Protein AF-0000000084367281 (afdb_homodimer)

Nearest PDB structures (foldseek):
  6wc2-assembly2_C  TM=9.049E-01  e=9.766E-08  Homo sapiens
  8c84-assembly1_B  TM=8.870E-01  e=9.101E-08  Homo sapiens
  1n6j-assembly1_A  TM=8.799E-01  e=2.620E-07  Homo sapiens
  3mu6-assembly1_B  TM=9.199E-01  e=6.551E-07  Homo sapiens
  8k4l-assembly1_B  TM=7.920E-01  e=1.719E-01  Homo sapiens

Sequence (170 aa):
MGRRKISIQPITDERNRKVTFVKRKAGLFKKAHELAVLCQVDLAVIILGNNNSKFYEYSSVNVQDLLGDFKDSKFLHDSKTPADYMGRRKISIQPITDERNRKVTFVKRKAGLFKKAHELAVLCQVDLAVIILGNNNSKFYEYSSVNVQDLLGDFKDSKFLHDSKTPADY

Foldseek 3Di:
DPDPDDDDDDDPDPVVNVVVCVVVVVVVLVVVVVCCVVVVDWDKDWDQDPVNPDIDMDTPDPPVVVVVVVPDPVDDDDDDDPVND/DPDPDDDDDDDPDPVVNVVVCVVVVVVVLVVVVVCCVVVVDWDKDWDQDPVNPDIDMDTPDPPVVVVVVVPDPVDDDDDDDPVND

InterPro domains:
  IPR002100 Transcription factor, MADS-box [PF00319] (10-58)
  IPR002100 Transcription factor, MADS-box [PR00404] (3-23)
  IPR002100 Transcription factor, MADS-box [PR00404] (23-38)
  IPR002100 Transcription factor, MADS-box [PR00404] (38-59)
  IPR002100 Transcription factor, MADS-box [PS50066] (1-62)
  IPR002100 Transcription factor, MADS-box [SM00432] (1-61)
  IPR036879 Transcription factor, MADS-box superfamily [G3DSA:3.40.1810.10] (13-85)
  IPR036879 Transcription factor, MADS-box superfamily [SSF55455] (2-78)

pLDDT: mean 90.02, std 11.65, range [37.03, 98.44]

Solvent-accessible surface area (backbone atoms only — not comparable to full-atom values): 9558 Å² total; per-residue (Å²): 129,80,75,76,88,69,83,86,54,63,50,81,54,63,71,61,23,51,55,49,41,55,54,50,50,53,50,51,47,50,52,50,52,48,47,27,44,32,46,60,33,46,37,37,38,42,32,36,39,78,80,73,47,38,33,41,32,34,26,68,53,63,59,70,59,55,53,52,54,65,69,37,80,87,45,46,76,47,80,44,46,61,86,79,104,129,78,76,77,88,67,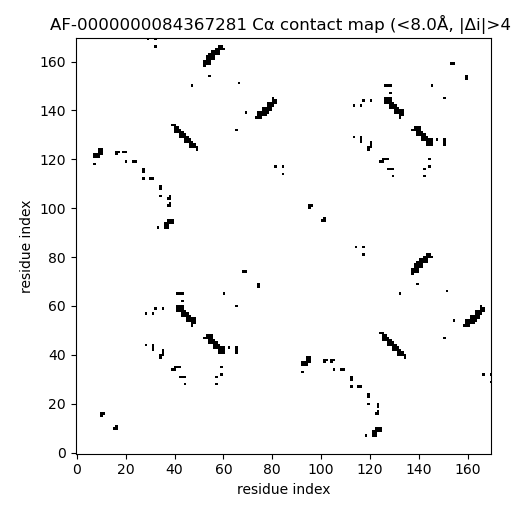84,87,53,64,50,81,52,64,70,60,23,53,54,49,41,55,54,49,51,53,51,51,46,51,52,50,51,48,47,27,44,32,47,60,33,46,36,38,39,41,33,38,39,78,80,70,46,38,34,41,32,34,24,71,53,63,58,69,60,54,52,52,55,66,70,36,80,88,45,46,76,46,76,44,46,64,86,78,105

Structure (mmCIF, N/CA/C/O backbone):
data_AF-0000000084367281-model_v1
#
loop_
_entity.id
_entity.type
_entity.pdbx_description
1 polymer 'MADS-box domain-containing protein'
#
loop_
_atom_site.group_PDB
_atom_site.id
_atom_site.type_symbol
_atom_site.label_atom_id
_atom_site.label_alt_id
_atom_site.label_comp_id
_atom_site.label_asym_id
_atom_site.label_entity_id
_atom_site.label_seq_id
_atom_site.pdbx_PDB_ins_code
_atom_site.Cartn_x
_atom_site.Cartn_y
_atom_site.Cartn_z
_atom_site.occupancy
_atom_site.B_iso_or_equiv
_atom_site.auth_seq_id
_atom_site.auth_comp_id
_atom_site.auth_asym_id
_atom_site.auth_atom_id
_atom_site.pdbx_PDB_model_num
ATOM 1 N N . MET A 1 1 ? -15.164 14.023 -19.031 1 37.03 1 MET A N 1
ATOM 2 C CA . MET A 1 1 ? -14.039 14.945 -18.891 1 37.03 1 MET A CA 1
ATOM 3 C C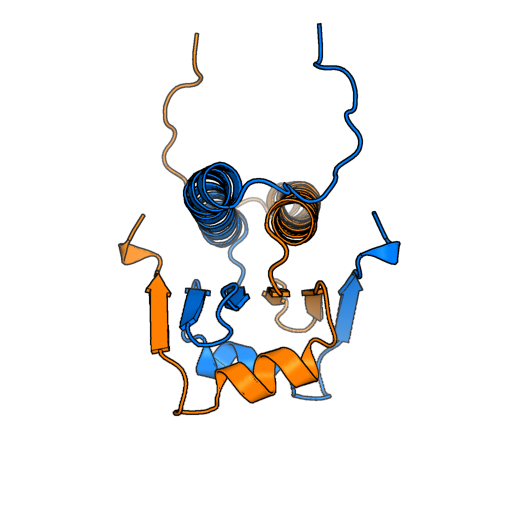 . MET A 1 1 ? -13.164 14.578 -17.703 1 37.03 1 MET A C 1
ATOM 5 O O . MET A 1 1 ? -13.672 14.227 -16.641 1 37.03 1 MET A O 1
ATOM 9 N N . GLY A 1 2 ? -12 14.023 -18.047 1 39.78 2 GLY A N 1
ATOM 10 C CA . GLY A 1 2 ? -11.195 13.547 -16.922 1 39.78 2 GLY A CA 1
ATOM 11 C C . GLY A 1 2 ? -10.766 14.656 -15.992 1 39.78 2 GLY A C 1
ATOM 12 O O . GLY A 1 2 ? -10.766 15.828 -16.375 1 39.78 2 GLY A O 1
ATOM 13 N N . ARG A 1 3 ? -10.93 14.602 -14.828 1 55.53 3 ARG A N 1
ATOM 14 C CA . ARG A 1 3 ? -10.594 15.648 -13.867 1 55.53 3 ARG A CA 1
ATOM 15 C C . ARG A 1 3 ? -9.188 16.188 -14.102 1 55.53 3 ARG A C 1
ATOM 17 O O . ARG A 1 3 ? -8.32 15.477 -14.617 1 55.53 3 ARG A O 1
ATOM 24 N N . ARG A 1 4 ? -9 17.5 -14.156 1 56.56 4 ARG A N 1
ATOM 25 C CA . ARG A 1 4 ? -7.711 18.172 -14.25 1 56.56 4 ARG A CA 1
ATOM 26 C C . ARG A 1 4 ? -6.699 17.578 -13.281 1 56.56 4 ARG A C 1
ATOM 28 O O . ARG A 1 4 ? -7.066 17.125 -12.195 1 56.56 4 ARG A O 1
ATOM 35 N N . LYS A 1 5 ? -5.52 17.281 -13.875 1 69.12 5 LYS A N 1
ATOM 36 C CA . LYS A 1 5 ? -4.406 16.859 -13.023 1 69.12 5 LYS A CA 1
ATOM 37 C C . LYS A 1 5 ? -4.156 17.859 -11.906 1 69.12 5 LYS A C 1
ATOM 39 O O . LYS A 1 5 ? -4.012 19.062 -12.172 1 69.12 5 LYS A O 1
ATOM 44 N N . ILE A 1 6 ? -4.52 17.547 -10.797 1 76.19 6 ILE A N 1
ATOM 45 C CA . ILE A 1 6 ? -4.266 18.453 -9.68 1 76.19 6 ILE A CA 1
ATOM 46 C C . ILE A 1 6 ? -2.932 18.094 -9.023 1 76.19 6 ILE A C 1
ATOM 48 O O . ILE A 1 6 ? -2.557 16.922 -8.961 1 76.19 6 ILE A O 1
ATOM 52 N N . SER A 1 7 ? -2.178 19.156 -8.742 1 86.12 7 SER A N 1
ATOM 53 C CA . SER A 1 7 ? -0.944 18.969 -7.984 1 86.12 7 SER A CA 1
ATOM 54 C C . SER A 1 7 ? -1.233 18.516 -6.559 1 86.12 7 SER A C 1
ATOM 56 O O . SER A 1 7 ? -2.074 19.094 -5.871 1 86.12 7 SER A O 1
ATOM 58 N N . ILE A 1 8 ? -0.658 17.406 -6.238 1 93.12 8 ILE A N 1
ATOM 59 C CA . ILE A 1 8 ? -0.839 16.875 -4.895 1 93.12 8 ILE A CA 1
ATOM 60 C C . ILE A 1 8 ? -0.057 17.703 -3.889 1 93.12 8 ILE A C 1
ATOM 62 O O . ILE A 1 8 ? 1.157 17.875 -4.023 1 93.12 8 ILE A O 1
ATOM 66 N N . GLN A 1 9 ? -0.765 18.297 -2.988 1 95.38 9 GLN A N 1
ATOM 67 C CA . GLN A 1 9 ? -0.168 19.094 -1.922 1 95.38 9 GLN A CA 1
ATOM 68 C C . GLN A 1 9 ? -0.733 18.688 -0.561 1 95.38 9 GLN A C 1
ATOM 70 O O . GLN A 1 9 ? -1.892 18.281 -0.458 1 95.38 9 GLN A O 1
ATOM 75 N N . PRO A 1 10 ? 0.149 18.922 0.46 1 96.25 10 PRO A N 1
ATOM 76 C CA . PRO A 1 10 ? -0.339 18.578 1.8 1 96.25 10 PRO A CA 1
ATOM 77 C C . PRO A 1 10 ? -1.597 19.359 2.182 1 96.25 10 PRO A C 1
ATOM 79 O O . PRO A 1 10 ? -1.72 20.547 1.854 1 96.25 10 PRO A O 1
ATOM 82 N N . ILE A 1 11 ? -2.482 18.641 2.818 1 96.19 11 ILE A N 1
ATOM 83 C CA . ILE A 1 11 ? -3.668 19.281 3.385 1 96.19 11 ILE A CA 1
ATOM 84 C C . ILE A 1 11 ? -3.299 19.984 4.688 1 96.19 11 ILE A C 1
ATOM 86 O O . ILE A 1 11 ? -2.791 19.359 5.617 1 96.19 11 ILE A O 1
ATOM 90 N N . THR A 1 12 ? -3.605 21.219 4.801 1 95.69 12 THR A N 1
ATOM 91 C CA . THR A 1 12 ? -3.17 22.031 5.93 1 95.69 12 THR A CA 1
ATOM 92 C C . THR A 1 12 ? -4.18 21.953 7.07 1 95.69 12 THR A C 1
ATOM 94 O O . THR A 1 12 ? -3.799 21.969 8.242 1 95.69 12 THR A O 1
ATOM 97 N N . ASP A 1 13 ? -5.465 21.844 6.703 1 96.38 13 ASP A N 1
ATOM 98 C CA . ASP A 1 13 ? -6.492 21.719 7.73 1 96.38 13 ASP A CA 1
ATOM 99 C C . ASP A 1 13 ? -6.469 20.328 8.375 1 96.38 13 ASP A C 1
ATOM 101 O O . ASP A 1 13 ? -6.613 19.328 7.68 1 96.38 13 ASP A O 1
ATOM 105 N N . GLU A 1 14 ? -6.363 20.297 9.656 1 93.94 14 GLU A N 1
ATOM 106 C CA . GLU A 1 14 ? -6.18 19.047 10.375 1 93.94 14 GLU A CA 1
ATOM 107 C C . GLU A 1 14 ? -7.414 18.156 10.258 1 93.94 14 GLU A C 1
ATOM 109 O O . GLU A 1 14 ? -7.293 16.938 10.07 1 93.94 14 GLU A O 1
ATOM 114 N N . ARG A 1 15 ? -8.539 18.766 10.469 1 95.38 15 ARG A N 1
ATOM 115 C CA . ARG A 1 15 ? -9.773 17.984 10.391 1 95.38 15 ARG A CA 1
ATOM 116 C C . ARG A 1 15 ? -9.922 17.328 9.023 1 95.38 15 ARG A C 1
ATOM 118 O O . ARG A 1 15 ? -10.195 16.125 8.93 1 95.38 15 ARG A O 1
ATOM 125 N N . ASN A 1 16 ? -9.711 18.094 7.961 1 96.19 16 ASN A N 1
ATOM 126 C CA . ASN A 1 16 ? -9.797 17.562 6.602 1 96.19 16 ASN A CA 1
ATOM 127 C C . ASN A 1 16 ? -8.727 16.5 6.344 1 96.19 16 ASN A C 1
ATOM 129 O O . ASN A 1 16 ? -8.984 15.508 5.668 1 96.19 16 ASN A O 1
ATOM 133 N N . ARG A 1 17 ? -7.594 16.797 6.891 1 96 17 ARG A N 1
ATOM 134 C CA . ARG A 1 17 ? -6.488 15.859 6.703 1 96 17 ARG A CA 1
ATOM 135 C C . ARG A 1 17 ? -6.809 14.5 7.32 1 96 17 ARG A C 1
ATOM 137 O O . ARG A 1 17 ? -6.543 13.461 6.715 1 96 17 ARG A O 1
ATOM 144 N N . LYS A 1 18 ? -7.41 14.523 8.422 1 95.31 18 LYS A N 1
ATOM 145 C CA . LYS A 1 1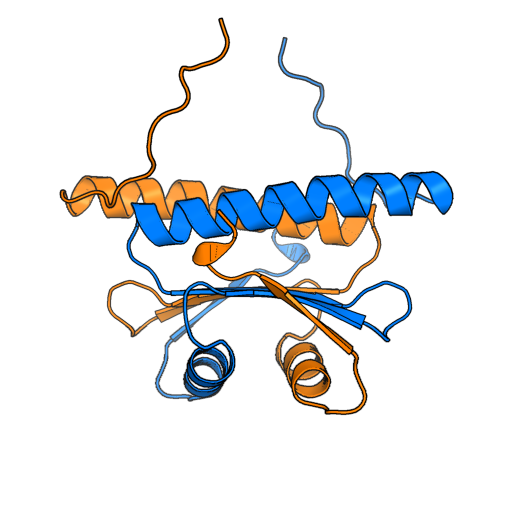8 ? -7.758 13.289 9.117 1 95.31 18 LYS A CA 1
ATOM 146 C C . LYS A 1 18 ? -8.844 12.523 8.375 1 95.31 18 LYS A C 1
ATOM 148 O O . LYS A 1 18 ? -8.773 11.297 8.258 1 95.31 18 LYS A O 1
ATOM 153 N N . VAL A 1 19 ? -9.797 13.312 7.848 1 97 19 VAL A N 1
ATOM 154 C CA . VAL A 1 19 ? -10.891 12.68 7.117 1 97 19 VAL A CA 1
ATOM 155 C C . VAL A 1 19 ? -10.359 12.039 5.84 1 97 19 VAL A C 1
ATOM 157 O O . VAL A 1 19 ? -10.727 10.914 5.496 1 97 19 VAL A O 1
ATOM 160 N N . THR A 1 20 ? -9.5 12.742 5.156 1 96.94 20 THR A N 1
ATOM 161 C CA . THR A 1 20 ? -8.906 12.227 3.928 1 96.94 20 THR A CA 1
ATOM 162 C C . THR A 1 20 ? -8.047 11 4.215 1 96.94 20 THR A C 1
ATOM 164 O O . THR A 1 20 ? -8.094 10.016 3.473 1 96.94 20 THR A O 1
ATOM 167 N N . PHE A 1 21 ? -7.348 11.047 5.312 1 97 21 PHE A N 1
ATOM 168 C CA . PHE A 1 21 ? -6.469 9.945 5.676 1 97 21 PHE A CA 1
ATOM 169 C C . PHE A 1 21 ? -7.262 8.648 5.812 1 97 21 PHE A C 1
ATOM 171 O O . PHE A 1 21 ? -6.867 7.609 5.273 1 97 21 PHE A O 1
ATOM 178 N N . VAL A 1 22 ? -8.383 8.719 6.449 1 96.5 22 VAL A N 1
ATOM 179 C CA . VAL A 1 22 ? -9.188 7.527 6.711 1 96.5 22 VAL A CA 1
ATOM 180 C C . VAL A 1 22 ? -9.656 6.922 5.395 1 96.5 22 VAL A C 1
ATOM 182 O O . VAL A 1 22 ? -9.523 5.715 5.176 1 96.5 22 VAL A O 1
ATOM 185 N N . LYS A 1 23 ? -10.102 7.785 4.566 1 97.31 23 LYS A N 1
ATOM 186 C CA . LYS A 1 23 ? -10.664 7.312 3.307 1 97.31 23 LYS A CA 1
ATOM 187 C C . LYS A 1 23 ? -9.578 6.762 2.389 1 97.31 23 LYS A C 1
ATOM 189 O O . LYS A 1 23 ? -9.734 5.684 1.812 1 97.31 23 LYS A O 1
ATOM 194 N N . ARG A 1 24 ? -8.555 7.484 2.328 1 97.94 24 ARG A N 1
ATOM 195 C CA . ARG A 1 24 ? -7.508 7.066 1.4 1 97.94 24 ARG A CA 1
ATOM 196 C C . ARG A 1 24 ? -6.762 5.848 1.928 1 97.94 24 ARG A C 1
ATOM 198 O O . ARG A 1 24 ? -6.324 4.996 1.149 1 97.94 24 ARG A O 1
ATOM 205 N N . LYS A 1 25 ? -6.555 5.801 3.178 1 97.44 25 LYS A N 1
ATOM 206 C CA . LYS A 1 25 ? -5.953 4.613 3.775 1 97.44 25 LYS A CA 1
ATOM 207 C C . LYS A 1 25 ? -6.762 3.363 3.451 1 97.44 25 LYS A C 1
ATOM 209 O O . LYS A 1 25 ? -6.203 2.348 3.029 1 97.44 25 LYS A O 1
ATOM 214 N N . ALA A 1 26 ? -8.078 3.488 3.66 1 97.56 26 ALA A N 1
ATOM 215 C CA . ALA A 1 26 ? -8.961 2.355 3.377 1 97.56 26 ALA A CA 1
ATOM 216 C C . ALA A 1 26 ? -8.867 1.944 1.909 1 97.56 26 ALA A C 1
ATOM 218 O O . ALA A 1 26 ? -8.836 0.752 1.594 1 97.56 26 ALA A O 1
ATOM 219 N N . GLY A 1 27 ? -8.828 2.945 1.044 1 97.88 27 GLY A N 1
ATOM 220 C CA . GLY A 1 27 ? -8.688 2.672 -0.377 1 97.88 27 GLY A CA 1
ATOM 221 C C . GLY A 1 27 ? -7.379 1.994 -0.731 1 97.88 27 GLY A C 1
ATOM 222 O O . GLY A 1 27 ? -7.352 1.071 -1.548 1 97.88 27 GLY A O 1
ATOM 223 N N . LEU A 1 28 ? -6.324 2.477 -0.132 1 98.38 28 LEU A N 1
ATOM 224 C CA . LEU A 1 28 ? -5.004 1.906 -0.38 1 98.38 28 LEU A CA 1
ATOM 225 C C . LEU A 1 28 ? -4.953 0.444 0.051 1 98.38 28 LEU A C 1
ATOM 227 O O . LEU A 1 28 ? -4.461 -0.409 -0.691 1 98.38 28 LEU A O 1
ATOM 231 N N . PHE A 1 29 ? -5.539 0.159 1.188 1 98.31 29 PHE A N 1
ATOM 232 C CA . PHE A 1 29 ? -5.547 -1.206 1.7 1 98.31 29 PHE A CA 1
ATOM 233 C C . PHE A 1 29 ? -6.387 -2.113 0.809 1 98.31 29 PHE A C 1
ATOM 235 O O . PHE A 1 29 ? -6.012 -3.262 0.555 1 98.31 29 PHE A O 1
ATOM 242 N N . LYS A 1 30 ? -7.461 -1.602 0.375 1 97.25 30 LYS A N 1
ATOM 243 C CA . LYS A 1 30 ? -8.305 -2.379 -0.525 1 97.25 30 LYS A CA 1
ATOM 244 C C . LYS A 1 30 ? -7.562 -2.736 -1.809 1 97.25 30 LYS A C 1
ATOM 246 O O . LYS A 1 30 ? -7.605 -3.883 -2.258 1 97.25 30 LYS A O 1
ATOM 251 N N . LYS A 1 31 ? -6.906 -1.76 -2.379 1 98.06 31 LYS A N 1
ATOM 252 C CA . LYS A 1 31 ? -6.164 -1.995 -3.615 1 98.06 31 LYS A CA 1
ATOM 253 C C . LYS A 1 31 ? -5.016 -2.975 -3.389 1 98.06 31 LYS A C 1
ATOM 255 O O . LYS A 1 31 ? -4.672 -3.752 -4.281 1 98.06 31 LYS A O 1
ATOM 260 N N . ALA A 1 32 ? -4.387 -2.867 -2.244 1 98.44 32 ALA A N 1
ATOM 261 C CA . ALA A 1 32 ? -3.316 -3.797 -1.898 1 98.44 32 ALA A CA 1
ATOM 262 C C . ALA A 1 32 ? -3.838 -5.23 -1.817 1 98.44 32 ALA A C 1
ATOM 264 O O . ALA A 1 32 ? -3.213 -6.156 -2.338 1 98.44 32 ALA A O 1
ATOM 265 N N . HIS A 1 33 ? -5.008 -5.422 -1.185 1 97.88 33 HIS A N 1
ATOM 266 C CA . HIS A 1 33 ? -5.625 -6.738 -1.085 1 97.88 33 HIS A CA 1
ATOM 267 C C . HIS A 1 33 ? -5.953 -7.297 -2.465 1 97.88 33 HIS A C 1
ATOM 269 O O . HIS A 1 33 ? -5.68 -8.469 -2.746 1 97.88 33 HIS A O 1
ATOM 275 N N . GLU A 1 34 ? -6.492 -6.496 -3.258 1 97.56 34 GLU A N 1
ATOM 276 C CA . GLU A 1 34 ? -6.84 -6.914 -4.613 1 97.56 34 GLU A CA 1
ATOM 277 C C . GLU A 1 34 ? -5.602 -7.352 -5.391 1 97.56 34 GLU A C 1
ATOM 279 O O . GLU A 1 34 ? -5.617 -8.383 -6.062 1 97.56 34 GLU A O 1
ATOM 284 N N . LEU A 1 35 ? -4.59 -6.516 -5.293 1 97.62 35 LEU A N 1
ATOM 285 C CA . LEU A 1 35 ? -3.344 -6.852 -5.977 1 97.62 35 LEU A CA 1
ATOM 286 C C . LEU A 1 35 ? -2.801 -8.195 -5.492 1 97.62 35 LEU A C 1
ATOM 288 O O . LEU A 1 35 ? -2.393 -9.031 -6.301 1 97.62 35 LEU A O 1
ATOM 292 N N . ALA A 1 36 ? -2.828 -8.359 -4.199 1 97.38 36 ALA A N 1
ATOM 293 C CA . ALA A 1 36 ? -2.307 -9.586 -3.604 1 97.38 36 ALA A CA 1
ATOM 294 C C . ALA A 1 36 ? -3.053 -10.812 -4.129 1 97.38 36 ALA A C 1
ATOM 296 O O . ALA A 1 36 ? -2.432 -11.805 -4.508 1 97.38 36 ALA A O 1
ATOM 297 N N . VAL A 1 37 ? -4.355 -10.703 -4.18 1 96.75 37 VAL A N 1
ATOM 298 C CA . VAL A 1 37 ? -5.18 -11.836 -4.586 1 96.75 37 VAL A CA 1
ATOM 299 C C . VAL A 1 37 ? -5.07 -12.047 -6.094 1 96.75 37 VAL A C 1
ATOM 301 O O . VAL A 1 37 ? -4.816 -13.156 -6.555 1 96.75 37 VAL A O 1
ATOM 304 N N . LEU A 1 38 ? -5.152 -10.992 -6.891 1 96.38 38 LEU A N 1
ATOM 305 C CA . LEU A 1 38 ? -5.156 -11.086 -8.352 1 96.38 38 LEU A CA 1
ATOM 306 C C . LEU A 1 38 ? -3.834 -11.648 -8.859 1 96.38 38 LEU A C 1
ATOM 308 O O . LEU A 1 38 ? -3.816 -12.477 -9.766 1 96.38 38 LEU A O 1
ATOM 312 N N . CYS A 1 39 ? -2.775 -11.172 -8.211 1 97.19 39 CYS A N 1
ATOM 313 C CA . CYS A 1 39 ? -1.475 -11.469 -8.805 1 97.19 39 CYS A CA 1
ATOM 314 C C . CYS A 1 39 ? -0.705 -12.477 -7.957 1 97.19 39 CYS A C 1
ATOM 316 O O . CYS A 1 39 ? 0.449 -12.789 -8.258 1 97.19 39 CYS A O 1
ATOM 318 N N . GLN A 1 40 ? -1.325 -12.93 -6.922 1 95.06 40 GLN A N 1
ATOM 319 C CA . GLN A 1 40 ? -0.73 -13.945 -6.059 1 95.06 40 GLN A CA 1
ATOM 320 C C . GLN A 1 40 ? 0.659 -13.523 -5.59 1 95.06 40 GLN A C 1
ATOM 322 O O . GLN A 1 40 ? 1.626 -14.273 -5.738 1 95.06 40 GLN A O 1
ATOM 327 N N . VAL A 1 41 ? 0.713 -12.414 -5.051 1 96.12 41 VAL A N 1
ATOM 328 C CA . VAL A 1 41 ? 1.965 -11.914 -4.496 1 96.12 41 VAL A CA 1
ATOM 329 C C . VAL A 1 41 ? 1.792 -11.633 -3.004 1 96.12 41 VAL A C 1
ATOM 331 O O . VAL A 1 41 ? 0.667 -11.484 -2.52 1 96.12 41 VAL A O 1
ATOM 334 N N . ASP A 1 42 ? 2.844 -11.609 -2.326 1 95.62 42 ASP A N 1
ATOM 335 C CA . ASP A 1 42 ? 2.877 -11.18 -0.931 1 95.62 42 ASP A CA 1
ATOM 336 C C . ASP A 1 42 ? 3.199 -9.688 -0.823 1 95.62 42 ASP A C 1
ATOM 338 O O . ASP A 1 42 ? 4.09 -9.188 -1.511 1 95.62 42 ASP A O 1
ATOM 342 N N . LEU A 1 43 ? 2.402 -9.062 -0.018 1 96.94 43 LEU A N 1
ATOM 343 C CA . LEU A 1 43 ? 2.729 -7.645 0.101 1 96.94 43 LEU A CA 1
ATOM 344 C C . LEU A 1 43 ? 2.291 -7.098 1.455 1 96.94 43 LEU A C 1
ATOM 346 O O . LEU A 1 43 ? 1.527 -7.746 2.174 1 96.94 43 LEU A O 1
ATOM 350 N N . ALA A 1 44 ? 2.844 -5.988 1.846 1 97.38 44 ALA A N 1
ATOM 351 C CA . ALA A 1 44 ? 2.514 -5.242 3.057 1 97.38 44 ALA A CA 1
ATOM 352 C C . ALA A 1 44 ? 2.506 -3.738 2.791 1 97.38 44 ALA A C 1
ATOM 354 O O . ALA A 1 44 ? 3.316 -3.236 2.01 1 97.38 44 ALA A O 1
ATOM 355 N N . VAL A 1 45 ? 1.539 -3.082 3.352 1 98.12 45 VAL A N 1
ATOM 356 C CA . VAL A 1 45 ? 1.481 -1.626 3.406 1 98.12 45 VAL A CA 1
ATOM 357 C C . VAL A 1 45 ? 1.608 -1.158 4.855 1 98.12 45 VAL A C 1
ATOM 359 O O . VAL A 1 45 ? 0.873 -1.62 5.73 1 98.12 45 VAL A O 1
ATOM 362 N N . ILE A 1 46 ? 2.523 -0.264 5.09 1 96.69 46 ILE A N 1
ATOM 363 C CA . ILE A 1 46 ? 2.783 0.23 6.438 1 96.69 46 ILE A CA 1
ATOM 364 C C . ILE A 1 46 ? 2.713 1.755 6.453 1 96.69 46 ILE A C 1
ATOM 366 O O . ILE A 1 46 ? 3.359 2.42 5.637 1 96.69 46 ILE A O 1
ATOM 370 N N . ILE A 1 47 ? 1.885 2.262 7.359 1 97.12 47 ILE A N 1
ATOM 371 C CA . ILE A 1 47 ? 1.718 3.705 7.484 1 97.12 47 ILE A CA 1
ATOM 372 C C . ILE A 1 47 ? 1.99 4.133 8.93 1 97.12 47 ILE A C 1
ATOM 374 O O . ILE A 1 47 ? 1.471 3.527 9.867 1 97.12 47 ILE A O 1
ATOM 378 N N . LEU A 1 48 ? 2.848 5.066 9.078 1 94.81 48 LEU A N 1
ATOM 379 C CA . LEU A 1 48 ? 3.055 5.695 10.383 1 94.81 48 LEU A CA 1
ATOM 380 C C . LEU A 1 48 ? 2.219 6.965 10.508 1 94.81 48 LEU A C 1
ATOM 382 O O . LEU A 1 48 ? 2.422 7.926 9.758 1 94.81 48 LEU A O 1
ATOM 386 N N . GLY A 1 49 ? 1.317 6.938 11.438 1 88.88 49 GLY A N 1
ATOM 387 C CA . GLY A 1 49 ? 0.399 8.047 11.625 1 88.88 49 GLY A CA 1
ATOM 388 C C . GLY A 1 49 ? 1.094 9.344 12.016 1 88.88 49 GLY A C 1
ATOM 389 O O . GLY A 1 49 ? 2.285 9.336 12.336 1 88.88 49 GLY A O 1
ATOM 390 N N . ASN A 1 50 ? 0.358 10.406 11.953 1 77.25 50 ASN A N 1
ATOM 391 C CA . ASN A 1 50 ? 0.866 11.758 12.164 1 77.25 50 ASN A CA 1
ATOM 392 C C . ASN A 1 50 ? 1.431 11.93 13.578 1 77.25 50 ASN A C 1
ATOM 394 O O . ASN A 1 50 ? 2.381 12.688 13.781 1 77.25 50 ASN A O 1
ATOM 398 N N . ASN A 1 51 ? 0.841 11.227 14.43 1 75.06 51 ASN A N 1
ATOM 399 C CA . ASN A 1 51 ? 1.329 11.43 15.789 1 75.06 51 ASN A CA 1
ATOM 400 C C . ASN A 1 51 ? 2.518 10.523 16.094 1 75.06 51 ASN A C 1
ATOM 402 O O . ASN A 1 51 ? 3.037 10.539 17.219 1 75.06 51 ASN A O 1
ATOM 406 N N . ASN A 1 52 ? 3.012 9.805 15.102 1 71.06 52 ASN A N 1
ATOM 407 C CA . ASN A 1 52 ? 4.172 8.93 15.211 1 71.06 52 ASN A CA 1
ATOM 408 C C . ASN A 1 52 ? 4.027 7.953 16.375 1 71.06 52 ASN A C 1
ATOM 410 O O . ASN A 1 52 ? 5.004 7.664 17.078 1 71.06 52 ASN A O 1
ATOM 414 N N . SER A 1 53 ? 2.816 7.746 16.625 1 79.56 53 SER A N 1
ATOM 415 C CA . SER A 1 53 ? 2.639 6.84 17.75 1 79.56 53 SER A CA 1
ATOM 416 C C . SER A 1 53 ? 1.855 5.598 17.344 1 79.56 53 SER A C 1
ATOM 418 O O . SER A 1 53 ? 1.728 4.652 18.125 1 79.56 53 SER A O 1
ATOM 420 N N . LYS A 1 54 ? 1.329 5.68 16.141 1 90.88 54 LYS A N 1
ATOM 421 C CA . LYS A 1 54 ? 0.451 4.582 15.734 1 90.88 54 LYS A CA 1
ATOM 422 C C . LYS A 1 54 ? 0.733 4.145 14.305 1 90.88 54 LYS A C 1
ATOM 424 O O . LYS A 1 54 ? 0.843 4.98 13.398 1 90.88 54 LYS A O 1
ATOM 429 N N . PHE A 1 55 ? 0.869 2.744 14.195 1 93.81 55 PHE A N 1
ATOM 430 C CA . PHE A 1 55 ? 1.053 2.184 12.859 1 93.81 55 PHE A CA 1
ATOM 431 C C . PHE A 1 55 ? -0.252 1.599 12.336 1 93.81 55 PHE A C 1
ATOM 433 O O . PHE A 1 55 ? -1.007 0.976 13.086 1 93.81 55 PHE A O 1
ATOM 440 N N . TYR A 1 56 ? -0.531 1.871 11.062 1 95.56 56 TYR A N 1
ATOM 441 C CA . TYR A 1 56 ? -1.559 1.175 10.297 1 95.56 56 TYR A CA 1
ATOM 442 C C . TYR A 1 56 ? -0.932 0.233 9.273 1 95.56 56 TYR A C 1
ATOM 444 O O . TYR A 1 56 ? -0.002 0.613 8.555 1 95.56 56 TYR A O 1
ATOM 452 N N . GLU A 1 57 ? -1.381 -0.966 9.336 1 95.56 57 GLU A N 1
ATOM 453 C CA . GLU A 1 57 ? -0.724 -1.904 8.43 1 95.56 57 GLU A CA 1
ATOM 454 C C . GLU A 1 57 ? -1.731 -2.867 7.805 1 95.56 57 GLU A C 1
ATOM 456 O O . GLU A 1 57 ? -2.715 -3.244 8.445 1 95.56 57 GLU A O 1
ATOM 461 N N . TYR A 1 58 ? -1.551 -3.125 6.574 1 97.62 58 TYR A N 1
ATOM 462 C CA . TYR A 1 58 ? -2.154 -4.262 5.887 1 97.62 58 TYR A CA 1
ATOM 463 C C . TYR A 1 58 ? -1.084 -5.215 5.367 1 97.62 58 TYR A C 1
ATOM 465 O O . TYR A 1 58 ? -0.069 -4.781 4.816 1 97.62 58 TYR A O 1
ATOM 473 N N . SER A 1 59 ? -1.332 -6.457 5.555 1 97.25 59 SER A N 1
ATOM 474 C CA . SER A 1 59 ? -0.43 -7.453 4.988 1 97.25 59 SER A CA 1
ATOM 475 C C . SER A 1 59 ? -1.194 -8.688 4.527 1 97.25 59 SER A C 1
ATOM 477 O O . SER A 1 59 ? -2.133 -9.133 5.195 1 97.25 59 SER A O 1
ATOM 479 N N . SER A 1 60 ? -0.768 -9.203 3.393 1 95.56 60 SER A N 1
ATOM 480 C CA . SER A 1 60 ? -1.389 -10.414 2.867 1 95.56 60 SER A CA 1
ATOM 481 C C . SER A 1 60 ? -0.866 -11.656 3.58 1 95.56 60 SER A C 1
ATOM 483 O O . SER A 1 60 ? -1.474 -12.727 3.5 1 95.56 60 SER A O 1
ATOM 485 N N . VAL A 1 61 ? 0.231 -11.609 4.23 1 93.56 61 VAL A N 1
ATOM 486 C CA . VAL A 1 61 ? 0.87 -12.688 4.969 1 93.56 61 VAL A CA 1
ATOM 487 C C . VAL A 1 61 ? 1.38 -12.164 6.312 1 93.56 61 VAL A C 1
ATOM 489 O O . VAL A 1 61 ? 1.063 -11.039 6.707 1 93.56 61 VAL A O 1
ATOM 492 N N . ASN A 1 62 ? 2.082 -13.008 7.008 1 92.75 62 ASN A N 1
ATOM 493 C CA . ASN A 1 62 ? 2.721 -12.539 8.234 1 92.75 62 ASN A CA 1
ATOM 494 C C . ASN A 1 62 ? 3.758 -11.461 7.949 1 92.75 62 ASN A C 1
ATOM 496 O O . ASN A 1 62 ? 4.789 -11.727 7.332 1 92.75 62 ASN A O 1
ATOM 500 N N . VAL A 1 63 ? 3.402 -10.289 8.484 1 91.94 63 VAL A N 1
ATOM 501 C CA . VAL A 1 63 ? 4.199 -9.109 8.148 1 91.94 63 VAL A CA 1
ATOM 502 C C . VAL A 1 63 ? 5.629 -9.297 8.656 1 91.94 63 VAL A C 1
ATOM 504 O O . VAL A 1 63 ? 6.582 -8.852 8.008 1 91.94 63 VAL A O 1
ATOM 507 N N . GLN A 1 64 ? 5.852 -9.883 9.758 1 89.75 64 GLN A N 1
ATOM 508 C CA . GLN A 1 64 ? 7.188 -10.078 10.305 1 89.75 64 GLN A CA 1
ATOM 509 C C . GLN A 1 64 ? 8.031 -10.953 9.383 1 89.75 64 GLN A C 1
ATOM 511 O O . GLN A 1 64 ? 9.227 -10.695 9.195 1 89.75 64 GLN A O 1
ATOM 516 N N . ASP A 1 65 ? 7.441 -11.961 8.82 1 91.12 65 ASP A N 1
ATOM 517 C CA . ASP A 1 65 ? 8.133 -12.844 7.887 1 91.12 65 ASP A CA 1
ATOM 518 C C . ASP A 1 65 ? 8.516 -12.094 6.609 1 91.12 65 ASP A C 1
ATOM 520 O O . ASP A 1 65 ? 9.648 -12.227 6.125 1 91.12 65 ASP A O 1
ATOM 524 N N . LEU A 1 66 ? 7.562 -11.352 6.129 1 92.31 66 LEU A N 1
ATOM 525 C CA . LEU A 1 66 ? 7.801 -10.594 4.906 1 92.31 66 LEU A CA 1
ATOM 526 C C . LEU A 1 66 ? 8.93 -9.586 5.102 1 92.31 66 LEU A C 1
ATOM 528 O O . LEU A 1 66 ? 9.82 -9.477 4.258 1 92.31 66 LEU A O 1
ATOM 532 N N . LEU A 1 67 ? 8.938 -8.891 6.227 1 91.5 67 LEU A N 1
ATOM 533 C CA . LEU A 1 67 ? 9.953 -7.875 6.504 1 91.5 67 LEU A CA 1
ATOM 534 C C . LEU A 1 67 ? 11.312 -8.523 6.746 1 91.5 67 LEU A C 1
ATOM 536 O O . LEU A 1 67 ? 12.352 -7.934 6.422 1 91.5 67 LEU A O 1
ATOM 540 N N . GLY A 1 68 ? 11.266 -9.656 7.34 1 89.06 68 GLY A N 1
ATOM 541 C CA . GLY A 1 68 ? 12.5 -10.406 7.496 1 89.06 68 GLY A CA 1
ATOM 542 C C . GLY A 1 68 ? 13.164 -10.734 6.172 1 89.06 68 GLY A C 1
ATOM 543 O O . GLY A 1 68 ? 14.375 -10.578 6.027 1 89.06 68 GLY A O 1
ATOM 544 N N . ASP A 1 69 ? 12.398 -11.211 5.258 1 87.81 69 ASP A N 1
ATOM 545 C CA . ASP A 1 69 ? 12.898 -11.5 3.92 1 87.81 69 ASP A CA 1
ATOM 546 C C . ASP A 1 69 ? 13.375 -10.227 3.223 1 87.81 69 ASP A C 1
ATOM 548 O O . ASP A 1 69 ? 14.375 -10.242 2.506 1 87.81 69 ASP A O 1
ATOM 552 N N . PHE A 1 70 ? 12.734 -9.195 3.438 1 89.75 70 PHE A N 1
ATOM 553 C CA . PHE A 1 70 ? 13.016 -7.914 2.799 1 89.75 70 PHE A CA 1
ATOM 554 C C . PHE A 1 70 ? 14.406 -7.418 3.172 1 89.75 70 PHE A C 1
ATOM 556 O O . PHE A 1 70 ? 15.078 -6.762 2.369 1 89.75 70 PHE A O 1
ATOM 563 N N . LYS A 1 71 ? 14.82 -7.703 4.328 1 84.06 71 LYS A N 1
ATOM 564 C CA . LYS A 1 71 ? 16.109 -7.227 4.828 1 84.06 71 LYS A CA 1
ATOM 565 C C . LYS A 1 71 ? 17.234 -8.148 4.391 1 84.06 71 LYS A C 1
ATOM 567 O O . LYS A 1 71 ? 18.422 -7.797 4.52 1 84.06 71 LYS A O 1
ATOM 572 N N . ASP A 1 72 ? 16.781 -9.219 3.887 1 80.88 72 ASP A N 1
ATOM 573 C CA . ASP A 1 72 ? 17.781 -10.195 3.459 1 80.88 72 ASP A CA 1
ATOM 574 C C . ASP A 1 72 ? 18.453 -9.758 2.154 1 80.88 72 ASP A C 1
ATOM 576 O O . ASP A 1 72 ? 17.766 -9.43 1.182 1 80.88 72 ASP A O 1
ATOM 580 N N . SER A 1 73 ? 19.688 -9.719 2.131 1 73.5 73 SER A N 1
ATOM 581 C CA . SER A 1 73 ? 20.5 -9.211 1.027 1 73.5 73 SER A CA 1
ATOM 582 C C . SER A 1 73 ? 20.375 -10.102 -0.203 1 73.5 73 SER A C 1
ATOM 584 O O . SER A 1 73 ? 20.75 -9.695 -1.308 1 73.5 73 SER A O 1
ATOM 586 N N . LYS A 1 74 ? 19.859 -11.219 -0.071 1 78.5 74 LYS A N 1
ATOM 587 C CA . LYS A 1 74 ? 19.797 -12.164 -1.182 1 78.5 74 LYS A CA 1
ATOM 588 C C . LYS A 1 74 ? 18.75 -11.742 -2.209 1 78.5 74 LYS A C 1
ATOM 590 O O . LYS A 1 74 ? 18.797 -12.172 -3.363 1 78.5 74 LYS A O 1
ATOM 595 N N . PHE A 1 75 ? 17.969 -10.859 -1.89 1 83.44 75 PHE A N 1
ATOM 596 C CA . PHE A 1 75 ? 16.859 -10.477 -2.76 1 83.44 75 PHE A CA 1
ATOM 597 C C . PHE A 1 75 ? 17.188 -9.203 -3.521 1 83.44 75 PHE A C 1
ATOM 599 O O . PHE A 1 75 ? 17.844 -8.305 -2.992 1 83.44 75 PHE A O 1
ATOM 606 N N . LEU A 1 76 ? 16.703 -9.125 -4.758 1 85.94 76 LEU A N 1
ATOM 607 C CA . LEU A 1 76 ? 16.766 -7.887 -5.527 1 85.94 76 LEU A CA 1
ATOM 608 C C . LEU A 1 76 ? 15.688 -6.914 -5.074 1 85.94 76 LEU A C 1
ATOM 610 O O . LEU A 1 76 ? 14.633 -7.332 -4.586 1 85.94 76 LEU A O 1
ATOM 614 N N . HIS A 1 77 ? 16.094 -5.695 -5.137 1 87.19 77 HIS A N 1
ATOM 615 C CA . HIS A 1 77 ? 15.141 -4.668 -4.723 1 87.19 77 HIS A CA 1
ATOM 616 C C . HIS A 1 77 ? 14.906 -3.654 -5.836 1 87.19 77 HIS A C 1
ATOM 618 O O . HIS A 1 77 ? 15.859 -3.168 -6.449 1 87.19 77 HIS A O 1
ATOM 624 N N . ASP A 1 78 ? 13.641 -3.455 -6.184 1 90.5 78 ASP A N 1
ATOM 625 C CA . ASP A 1 78 ? 13.195 -2.346 -7.023 1 90.5 78 ASP A CA 1
ATOM 626 C C . ASP A 1 78 ? 12.445 -1.299 -6.203 1 90.5 78 ASP A C 1
ATOM 628 O O . ASP A 1 78 ? 11.289 -1.505 -5.832 1 90.5 78 ASP A O 1
ATOM 632 N N . SER A 1 79 ? 13.195 -0.174 -5.938 1 91.25 79 SER A N 1
ATOM 633 C CA . SER A 1 79 ? 12.672 0.799 -4.984 1 91.25 79 SER A CA 1
ATOM 634 C C . SER A 1 79 ? 12.242 2.084 -5.68 1 91.25 79 SER A C 1
ATOM 636 O O . SER A 1 79 ? 12.961 2.596 -6.547 1 91.25 79 SER A O 1
ATOM 638 N N . LYS A 1 80 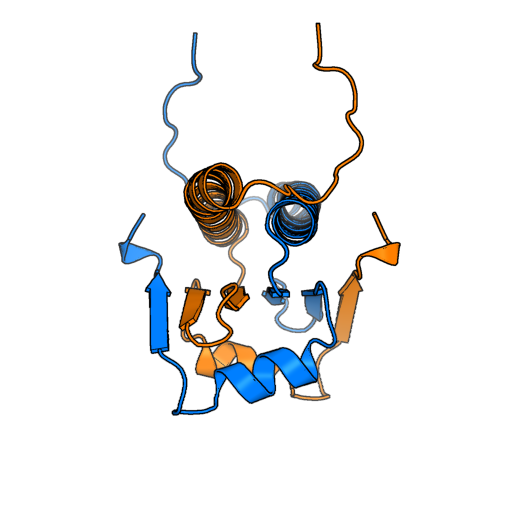? 11.055 2.533 -5.395 1 91.25 80 LYS A N 1
ATOM 639 C CA . LYS A 1 80 ? 10.57 3.844 -5.824 1 91.25 80 LYS A CA 1
ATOM 640 C C . LYS A 1 80 ? 10.477 4.809 -4.641 1 91.25 80 LYS A C 1
ATOM 642 O O . LYS A 1 80 ? 10.234 4.387 -3.51 1 91.25 80 LYS A O 1
ATOM 647 N N . THR A 1 81 ? 10.812 6.094 -4.906 1 90.12 81 THR A N 1
ATOM 648 C CA . THR A 1 81 ? 10.789 7.176 -3.924 1 90.12 81 THR A CA 1
ATOM 649 C C . THR A 1 81 ? 9.891 8.32 -4.398 1 90.12 81 THR A C 1
ATOM 651 O O . THR A 1 81 ? 9.438 8.32 -5.543 1 90.12 81 THR A O 1
ATOM 654 N N . PRO A 1 82 ? 9.57 9.219 -3.555 1 89.56 82 PRO A N 1
ATOM 655 C CA . PRO A 1 82 ? 8.773 10.375 -3.963 1 89.56 82 PRO A CA 1
ATOM 656 C C . PRO A 1 82 ? 9.336 11.07 -5.199 1 89.56 82 PRO A C 1
ATOM 658 O O . PRO A 1 82 ? 8.586 11.672 -5.969 1 89.56 82 PRO A O 1
ATOM 661 N N . ALA A 1 83 ? 10.609 10.992 -5.41 1 90.62 83 ALA A N 1
ATOM 662 C CA . ALA A 1 83 ? 11.25 11.633 -6.551 1 90.62 83 ALA A CA 1
ATOM 663 C C . ALA A 1 83 ? 10.805 11 -7.863 1 90.62 83 ALA A C 1
ATOM 665 O O . ALA A 1 83 ? 10.992 11.578 -8.938 1 90.62 83 ALA A O 1
ATOM 666 N N . ASP A 1 84 ? 10.234 9.852 -7.809 1 90.75 84 ASP A N 1
ATOM 667 C CA . ASP A 1 84 ? 9.797 9.117 -8.992 1 90.75 84 ASP A CA 1
ATOM 668 C C . ASP A 1 84 ? 8.398 9.547 -9.414 1 90.75 84 ASP A C 1
ATOM 670 O O . ASP A 1 84 ? 7.883 9.086 -10.438 1 90.75 84 ASP A O 1
ATOM 674 N N . TYR A 1 85 ? 7.75 10.484 -8.664 1 88.88 85 TYR A N 1
ATOM 675 C CA . TYR A 1 85 ? 6.383 10.914 -8.945 1 88.88 85 TYR A CA 1
ATOM 676 C C . TYR A 1 85 ? 6.305 12.43 -9.094 1 88.88 85 TYR A C 1
ATOM 678 O O . TYR A 1 85 ? 7.105 13.156 -8.5 1 88.88 85 TYR A O 1
ATOM 686 N N . MET B 1 1 ? -23.25 3.391 -15.023 1 40.84 1 MET B N 1
ATOM 687 C CA . MET B 1 1 ? -23.547 2.15 -14.305 1 40.84 1 MET B CA 1
ATOM 688 C C . MET B 1 1 ? -22.281 1.611 -13.625 1 40.84 1 MET B C 1
ATOM 690 O O . MET B 1 1 ? -21.188 1.687 -14.18 1 40.84 1 MET B O 1
ATOM 694 N N . GLY B 1 2 ? -22.344 1.692 -12.289 1 43.72 2 GLY B N 1
ATOM 695 C CA . GLY B 1 2 ? -21.094 1.32 -11.625 1 43.72 2 GLY B CA 1
ATOM 696 C C . GLY B 1 2 ? -20.688 -0.114 -11.891 1 43.72 2 GLY B C 1
ATOM 697 O O . GLY B 1 2 ? -21.5 -0.93 -12.328 1 43.72 2 GLY B O 1
AT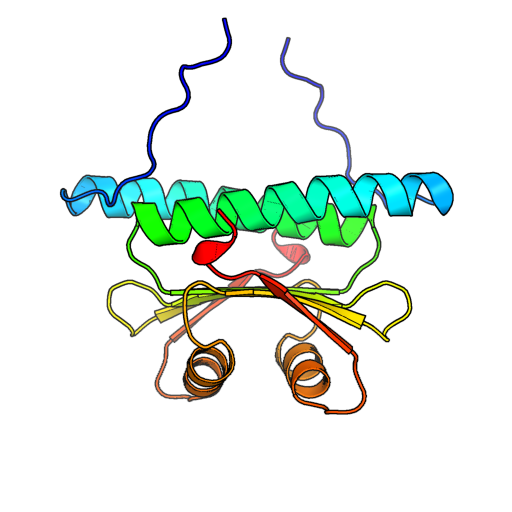OM 698 N N . ARG B 1 3 ? -19.656 -0.402 -12.227 1 54.5 3 ARG B N 1
ATOM 699 C CA . ARG B 1 3 ? -19.25 -1.77 -12.531 1 54.5 3 ARG B CA 1
ATOM 700 C C . ARG B 1 3 ? -19.672 -2.725 -11.414 1 54.5 3 ARG B C 1
ATOM 702 O O . ARG B 1 3 ? -19.75 -2.33 -10.25 1 54.5 3 ARG B O 1
ATOM 709 N N . ARG B 1 4 ? -20.297 -3.84 -11.773 1 55.56 4 ARG B N 1
ATOM 710 C CA . ARG B 1 4 ? -20.672 -4.922 -10.859 1 55.56 4 ARG B CA 1
ATOM 711 C C . ARG B 1 4 ? -19.484 -5.332 -9.992 1 55.56 4 ARG B C 1
ATOM 713 O O . ARG B 1 4 ? -18.328 -5.27 -10.438 1 55.56 4 ARG B O 1
ATOM 720 N N . LYS B 1 5 ? -19.828 -5.426 -8.68 1 70.56 5 LYS B N 1
ATOM 721 C CA . LYS B 1 5 ? -18.828 -5.949 -7.746 1 70.56 5 LYS B CA 1
ATOM 722 C C . LYS B 1 5 ? -18.344 -7.332 -8.18 1 70.56 5 LYS B C 1
ATOM 724 O O . LYS B 1 5 ? -19.156 -8.227 -8.438 1 70.56 5 LYS B O 1
ATOM 729 N N . ILE B 1 6 ? -17.25 -7.391 -8.648 1 75.81 6 ILE B N 1
ATOM 730 C CA . ILE B 1 6 ? -16.703 -8.68 -9.047 1 75.81 6 ILE B CA 1
ATOM 731 C C . ILE B 1 6 ? -15.867 -9.258 -7.902 1 75.81 6 ILE B C 1
ATOM 733 O O . ILE B 1 6 ? -15.234 -8.516 -7.148 1 75.81 6 ILE B O 1
ATOM 737 N N . SER B 1 7 ? -16.078 -10.562 -7.73 1 86.31 7 SER B N 1
ATOM 738 C CA . SER B 1 7 ? -15.234 -11.281 -6.77 1 86.31 7 SER B CA 1
ATOM 739 C C . SER B 1 7 ? -13.789 -11.336 -7.238 1 86.31 7 SER B C 1
ATOM 741 O O . SER B 1 7 ? -13.516 -11.695 -8.391 1 86.31 7 SER B O 1
ATOM 743 N N . ILE B 1 8 ? -12.945 -10.852 -6.398 1 93.06 8 ILE B N 1
ATOM 744 C CA . ILE B 1 8 ? -11.523 -10.859 -6.723 1 93.06 8 ILE B CA 1
ATOM 745 C C . ILE B 1 8 ? -10.977 -12.289 -6.617 1 93.06 8 ILE B C 1
ATOM 747 O O . ILE B 1 8 ? -11.109 -12.93 -5.578 1 93.06 8 ILE B O 1
ATOM 751 N N . GLN B 1 9 ? -10.5 -12.773 -7.703 1 95.31 9 GLN B N 1
ATOM 752 C CA . GLN B 1 9 ? -9.891 -14.102 -7.766 1 95.31 9 GLN B CA 1
ATOM 753 C C . GLN B 1 9 ? -8.531 -14.047 -8.469 1 95.31 9 GLN B C 1
ATOM 755 O O . GLN B 1 9 ? -8.32 -13.227 -9.359 1 95.31 9 GLN B O 1
ATOM 760 N N . PRO B 1 10 ? -7.672 -15.031 -8.031 1 96.31 10 PRO B N 1
ATOM 761 C CA . PRO B 1 10 ? -6.363 -15.062 -8.68 1 96.31 10 PRO B CA 1
ATOM 762 C C . PRO B 1 10 ? -6.465 -15.25 -10.195 1 96.31 10 PRO B C 1
ATOM 764 O O . PRO B 1 10 ? -7.309 -16 -10.672 1 96.31 10 PRO B O 1
ATOM 767 N N . ILE B 1 11 ? -5.625 -14.5 -10.875 1 96.25 11 ILE B N 1
ATOM 768 C CA . ILE B 1 11 ? -5.496 -14.68 -12.32 1 96.25 11 ILE B CA 1
ATOM 769 C C . ILE B 1 11 ? -4.648 -15.922 -12.609 1 96.25 11 ILE B C 1
ATOM 771 O O . ILE B 1 11 ? -3.504 -16.016 -12.164 1 96.25 11 ILE B O 1
ATOM 775 N N . THR B 1 12 ? -5.145 -16.797 -13.391 1 95.69 12 THR B N 1
ATOM 776 C CA . THR B 1 12 ? -4.492 -18.078 -13.617 1 95.69 12 THR B CA 1
ATOM 777 C C . THR B 1 12 ? -3.508 -18 -14.781 1 95.69 12 THR B C 1
ATOM 779 O O . THR B 1 12 ? -2.453 -18.641 -14.758 1 95.69 12 THR B O 1
ATOM 782 N N . ASP B 1 13 ? -3.859 -17.188 -15.773 1 96.31 13 ASP B N 1
ATOM 783 C CA . ASP B 1 13 ? -2.957 -17.016 -16.906 1 96.31 13 ASP B CA 1
ATOM 784 C C . ASP B 1 13 ? -1.747 -16.172 -16.516 1 96.31 13 ASP B C 1
ATOM 786 O O . ASP B 1 13 ? -1.896 -15.031 -16.078 1 96.31 13 ASP B O 1
ATOM 790 N N . GLU B 1 14 ? -0.593 -16.672 -16.766 1 93.94 14 GLU B N 1
ATOM 791 C CA . GLU B 1 14 ? 0.641 -16.031 -16.312 1 93.94 14 GLU B CA 1
ATOM 792 C C . GLU B 1 14 ? 0.872 -14.711 -17.031 1 93.94 14 GLU B C 1
ATOM 794 O O . GLU B 1 14 ? 1.271 -13.719 -16.406 1 93.94 14 GLU B O 1
ATOM 799 N N . ARG B 1 15 ? 0.69 -14.766 -18.312 1 95.38 15 ARG B N 1
ATOM 800 C CA . ARG B 1 15 ? 0.911 -13.539 -19.078 1 95.38 15 ARG B CA 1
ATOM 801 C C . ARG B 1 15 ? -0 -12.422 -18.594 1 95.38 15 ARG B C 1
ATOM 803 O O . ARG B 1 15 ? 0.46 -11.305 -18.359 1 95.38 15 ARG B O 1
ATOM 810 N N . ASN B 1 16 ? -1.274 -12.719 -18.422 1 96.19 16 ASN B N 1
ATOM 811 C CA . ASN B 1 16 ? -2.234 -11.727 -17.938 1 96.19 16 ASN B CA 1
ATOM 812 C C . ASN B 1 16 ? -1.905 -11.281 -16.516 1 96.19 16 ASN B C 1
ATOM 814 O O . ASN B 1 16 ? -2.053 -10.109 -16.188 1 96.19 16 ASN B O 1
ATOM 818 N N . ARG B 1 17 ? -1.481 -12.242 -15.773 1 96 17 ARG B N 1
ATOM 819 C CA . ARG B 1 17 ? -1.146 -11.938 -14.391 1 96 17 ARG B CA 1
ATOM 820 C C . ARG B 1 17 ? 0.009 -10.945 -14.305 1 96 17 ARG B C 1
ATOM 822 O O . ARG B 1 17 ? -0.027 -10.008 -13.508 1 96 17 ARG B O 1
ATOM 829 N N . LYS B 1 18 ? 0.932 -11.109 -15.133 1 95.31 18 LYS B N 1
ATOM 830 C CA . LYS B 1 18 ? 2.102 -10.234 -15.141 1 95.31 18 LYS B CA 1
ATOM 831 C C . LYS B 1 18 ? 1.733 -8.828 -15.609 1 95.31 18 LYS B C 1
ATOM 833 O O . LYS B 1 18 ? 2.205 -7.844 -15.039 1 95.31 18 LYS B O 1
ATOM 838 N N . VAL B 1 19 ? 0.852 -8.812 -16.625 1 97 19 VAL B N 1
ATOM 839 C CA . VAL B 1 19 ? 0.438 -7.52 -17.156 1 97 19 VAL B CA 1
ATOM 840 C C . VAL B 1 19 ? -0.365 -6.762 -16.094 1 97 19 VAL B C 1
ATOM 842 O O . VAL B 1 19 ? -0.163 -5.562 -15.906 1 97 19 VAL B O 1
ATOM 845 N N . THR B 1 20 ? -1.237 -7.461 -15.43 1 97 20 THR B N 1
ATOM 846 C CA . THR B 1 20 ? -2.049 -6.855 -14.383 1 97 20 THR B CA 1
ATOM 847 C C . THR B 1 20 ? -1.171 -6.387 -13.219 1 97 20 THR B C 1
ATOM 849 O O . THR B 1 20 ? -1.37 -5.293 -12.688 1 97 20 THR B O 1
ATOM 852 N N . PHE B 1 21 ? -0.184 -7.168 -12.914 1 96.94 21 PHE B N 1
ATOM 853 C CA . PHE B 1 21 ? 0.704 -6.836 -11.805 1 96.94 21 PHE B CA 1
ATOM 854 C C . PHE B 1 21 ? 1.382 -5.492 -12.031 1 96.94 21 PHE B C 1
ATOM 856 O O . PHE B 1 21 ? 1.408 -4.641 -11.141 1 96.94 21 PHE B O 1
ATOM 863 N N . VAL B 1 22 ? 1.841 -5.254 -13.219 1 96.5 22 VAL B N 1
ATOM 864 C CA . VAL B 1 22 ? 2.578 -4.035 -13.539 1 96.5 22 VAL B CA 1
ATOM 865 C C . VAL B 1 22 ? 1.669 -2.82 -13.375 1 96.5 22 VAL B C 1
ATOM 867 O O . VAL B 1 22 ? 2.043 -1.841 -12.727 1 96.5 22 VAL B O 1
ATOM 870 N N . LYS B 1 23 ? 0.515 -2.982 -13.875 1 97.31 23 LYS B N 1
ATOM 871 C CA . LYS B 1 23 ? -0.414 -1.855 -13.859 1 97.31 23 LYS B CA 1
ATOM 872 C C . LYS B 1 23 ? -0.899 -1.563 -12.445 1 97.31 23 LYS B C 1
ATOM 874 O O . LYS B 1 23 ? -0.91 -0.409 -12.016 1 97.31 23 LYS B O 1
ATOM 879 N N . ARG B 1 24 ? -1.229 -2.592 -11.805 1 98 24 ARG B N 1
ATOM 880 C CA . ARG B 1 24 ? -1.79 -2.385 -10.477 1 98 24 ARG B CA 1
ATOM 881 C C . ARG B 1 24 ? -0.71 -1.966 -9.484 1 98 24 ARG B C 1
ATOM 883 O O . ARG B 1 24 ? -0.973 -1.192 -8.562 1 98 24 ARG B O 1
ATOM 890 N N . LYS B 1 25 ? 0.431 -2.51 -9.617 1 97.44 25 LYS B N 1
ATOM 891 C CA . LYS B 1 25 ? 1.549 -2.08 -8.781 1 97.44 25 LYS B CA 1
ATOM 892 C C . LYS B 1 25 ? 1.797 -0.581 -8.922 1 97.44 25 LYS B C 1
ATOM 894 O O . LYS B 1 25 ? 1.932 0.13 -7.926 1 97.44 25 LYS B O 1
ATOM 899 N N . ALA B 1 26 ? 1.846 -0.15 -10.195 1 97.62 26 ALA B N 1
ATOM 900 C CA . ALA B 1 26 ? 2.07 1.27 -10.453 1 97.62 26 ALA B CA 1
ATOM 901 C C . ALA B 1 26 ? 0.974 2.123 -9.828 1 97.62 26 ALA B C 1
ATOM 903 O O . ALA B 1 26 ? 1.253 3.18 -9.25 1 97.62 26 ALA B O 1
ATOM 904 N N . GLY B 1 27 ? -0.259 1.641 -9.938 1 97.88 27 GLY B N 1
ATOM 905 C CA . GLY B 1 27 ? -1.376 2.346 -9.328 1 97.88 27 GLY B CA 1
ATOM 906 C C . GLY B 1 27 ? -1.289 2.412 -7.82 1 97.88 27 GLY B C 1
ATOM 907 O O . GLY B 1 27 ? -1.576 3.451 -7.219 1 97.88 27 GLY B O 1
ATOM 908 N N . LEU B 1 28 ? -0.919 1.312 -7.234 1 98.38 28 LEU B N 1
ATOM 909 C CA . LEU B 1 28 ? -0.791 1.243 -5.785 1 98.38 28 LEU B CA 1
ATOM 910 C C . LEU B 1 28 ? 0.275 2.213 -5.285 1 98.38 28 LEU B C 1
ATOM 912 O O . LEU B 1 28 ? 0.049 2.947 -4.32 1 98.38 28 LEU B O 1
ATOM 916 N N . PHE B 1 29 ? 1.37 2.271 -6.004 1 98.31 29 PHE B N 1
ATOM 917 C CA . PHE B 1 29 ? 2.457 3.164 -5.617 1 98.31 29 PHE B CA 1
ATOM 918 C C . PHE B 1 29 ? 2.039 4.621 -5.77 1 98.31 29 PHE B C 1
ATOM 920 O O . PHE B 1 29 ? 2.375 5.461 -4.93 1 98.31 29 PHE B O 1
ATOM 927 N N . LYS B 1 30 ? 1.351 4.879 -6.797 1 97.25 30 LYS B N 1
ATOM 928 C CA . LYS B 1 30 ? 0.865 6.242 -7.004 1 97.25 30 LYS B CA 1
ATOM 929 C C . LYS B 1 30 ? -0.059 6.672 -5.867 1 97.25 30 LYS B C 1
ATOM 931 O O . LYS B 1 30 ? 0.073 7.781 -5.34 1 97.25 30 LYS B O 1
ATOM 936 N N . LYS B 1 31 ? -0.971 5.812 -5.508 1 98.06 31 LYS B N 1
ATOM 937 C CA . LYS B 1 31 ? -1.906 6.125 -4.434 1 98.06 31 LYS B CA 1
ATOM 938 C C . LYS B 1 31 ? -1.18 6.285 -3.1 1 98.06 31 LYS B C 1
ATOM 940 O O . LYS B 1 31 ? -1.582 7.09 -2.26 1 98.06 31 LYS B O 1
ATOM 945 N N . ALA B 1 32 ? -0.176 5.469 -2.893 1 98.44 32 ALA B N 1
ATOM 946 C CA . ALA B 1 32 ? 0.627 5.57 -1.678 1 98.44 32 ALA B CA 1
ATOM 947 C C . ALA B 1 32 ? 1.336 6.922 -1.604 1 98.44 32 ALA B C 1
ATOM 949 O O . ALA B 1 32 ? 1.348 7.566 -0.553 1 98.44 32 ALA B O 1
ATOM 950 N N . HIS B 1 33 ? 1.912 7.375 -2.723 1 97.88 33 HIS B N 1
ATOM 951 C CA . HIS B 1 33 ? 2.576 8.672 -2.783 1 97.88 33 HIS B CA 1
ATOM 952 C C . HIS B 1 33 ? 1.599 9.805 -2.484 1 97.88 33 HIS B C 1
ATOM 954 O O . HIS B 1 33 ? 1.912 10.711 -1.714 1 97.88 33 HIS B O 1
ATOM 960 N N . GLU B 1 34 ? 0.484 9.719 -3.062 1 97.56 34 GLU B N 1
ATOM 961 C CA . GLU B 1 34 ? -0.54 10.742 -2.85 1 97.56 34 GLU B CA 1
ATOM 962 C C . GLU B 1 34 ? -0.952 10.812 -1.383 1 97.56 34 GLU B C 1
ATOM 964 O O . GLU B 1 34 ? -1.068 11.898 -0.816 1 97.56 34 GLU B O 1
ATOM 969 N N . LEU B 1 35 ? -1.181 9.641 -0.838 1 97.62 35 LEU B N 1
ATOM 970 C CA . LEU B 1 35 ? -1.555 9.594 0.57 1 97.62 35 LEU B CA 1
ATOM 971 C C . LEU B 1 35 ? -0.473 10.219 1.443 1 97.62 35 LEU B C 1
ATOM 973 O O . LEU B 1 35 ? -0.774 11 2.344 1 97.62 35 LEU B O 1
ATOM 977 N N . ALA B 1 36 ? 0.738 9.867 1.146 1 97.44 36 ALA B N 1
ATOM 978 C CA . ALA B 1 36 ? 1.865 10.367 1.926 1 97.44 36 ALA B CA 1
ATOM 979 C C . ALA B 1 36 ? 1.924 11.891 1.883 1 97.44 36 ALA B C 1
ATOM 981 O O . ALA B 1 36 ? 2.086 12.539 2.918 1 97.44 36 ALA B O 1
ATOM 982 N N . VAL B 1 37 ? 1.757 12.43 0.703 1 96.75 37 VAL B N 1
ATOM 983 C CA . VAL B 1 37 ? 1.877 13.875 0.522 1 96.75 37 VAL B CA 1
ATOM 984 C C . VAL B 1 37 ? 0.646 14.57 1.098 1 96.75 37 VAL B C 1
ATOM 986 O O . VAL B 1 37 ? 0.77 15.516 1.88 1 96.75 37 VAL B O 1
ATOM 989 N N . LEU B 1 38 ? -0.549 14.078 0.82 1 96.38 38 LEU B N 1
ATOM 990 C CA . LEU B 1 38 ? -1.79 14.719 1.239 1 96.38 38 LEU B CA 1
ATOM 991 C C . LEU B 1 38 ? -1.9 14.742 2.76 1 96.38 38 LEU B C 1
ATOM 993 O O . LEU B 1 38 ? -2.312 15.75 3.34 1 96.38 38 LEU B O 1
ATOM 997 N N . CYS B 1 39 ? -1.49 13.633 3.344 1 97.12 39 CYS B N 1
ATOM 998 C CA . CYS B 1 39 ? -1.799 13.484 4.762 1 97.12 39 CYS B CA 1
ATOM 999 C C . CYS B 1 39 ? -0.536 13.594 5.609 1 97.12 39 CYS B C 1
ATOM 1001 O O . CYS B 1 39 ? -0.583 13.422 6.828 1 97.12 39 CYS B O 1
ATOM 1003 N N . GLN B 1 40 ? 0.558 13.852 4.973 1 95 40 GLN B N 1
ATOM 1004 C CA . GLN B 1 40 ? 1.827 14.047 5.664 1 95 40 GLN B CA 1
ATOM 1005 C C . GLN B 1 40 ? 2.129 12.875 6.602 1 95 40 GLN B C 1
ATOM 1007 O O . GLN B 1 40 ? 2.41 13.078 7.785 1 95 40 GLN B O 1
ATOM 1012 N N . VAL B 1 41 ? 2.09 11.766 6.066 1 96.06 41 VAL B N 1
ATOM 1013 C CA . VAL B 1 41 ? 2.424 10.562 6.824 1 96.06 41 VAL B CA 1
ATOM 1014 C C . VAL B 1 41 ? 3.6 9.844 6.164 1 96.06 41 VAL B C 1
ATOM 1016 O O . VAL B 1 41 ? 3.889 10.062 4.984 1 96.06 41 VAL B O 1
ATOM 1019 N N . ASP B 1 42 ? 4.262 9.078 6.918 1 95.62 42 ASP B N 1
ATOM 1020 C CA . ASP B 1 42 ? 5.293 8.18 6.406 1 95.62 42 ASP B CA 1
ATOM 1021 C C . ASP B 1 42 ? 4.719 6.805 6.086 1 95.62 42 ASP B C 1
ATOM 1023 O O . ASP B 1 42 ? 3.926 6.258 6.859 1 95.62 42 ASP B O 1
ATOM 1027 N N . LEU B 1 43 ? 5.074 6.359 4.914 1 96.94 43 LEU B N 1
ATOM 1028 C CA . LEU B 1 43 ? 4.539 5.031 4.621 1 96.94 43 LEU B CA 1
ATOM 1029 C C . LEU B 1 43 ? 5.453 4.277 3.662 1 96.94 43 LEU B C 1
ATOM 1031 O O . LEU B 1 43 ? 6.34 4.871 3.047 1 96.94 43 LEU B O 1
ATOM 1035 N N . ALA B 1 44 ? 5.324 2.994 3.621 1 97.38 44 ALA B N 1
ATOM 1036 C CA . ALA B 1 44 ? 6.027 2.086 2.719 1 97.38 44 ALA B CA 1
ATOM 1037 C C . ALA B 1 44 ? 5.09 0.998 2.197 1 97.38 44 ALA B C 1
ATOM 1039 O O . ALA B 1 44 ? 4.215 0.526 2.924 1 97.38 44 ALA B O 1
ATOM 1040 N N . VAL B 1 45 ? 5.219 0.702 0.936 1 98.12 45 VAL B N 1
ATOM 1041 C CA . VAL B 1 45 ? 4.586 -0.45 0.304 1 98.12 45 VAL B CA 1
ATOM 1042 C C . VAL B 1 45 ? 5.652 -1.443 -0.15 1 98.12 45 VAL B C 1
ATOM 1044 O O . VAL B 1 45 ? 6.602 -1.071 -0.849 1 98.12 45 VAL B O 1
ATOM 1047 N N . ILE B 1 46 ? 5.496 -2.668 0.254 1 96.75 46 ILE B N 1
ATOM 1048 C CA . ILE B 1 46 ? 6.473 -3.705 -0.067 1 96.75 46 ILE B CA 1
ATOM 1049 C C . ILE B 1 46 ? 5.766 -4.891 -0.725 1 96.75 46 ILE B C 1
ATOM 1051 O O . ILE B 1 46 ? 4.777 -5.402 -0.196 1 96.75 46 ILE B O 1
ATOM 1055 N N . ILE B 1 47 ? 6.281 -5.258 -1.896 1 97.19 47 ILE B N 1
ATOM 1056 C CA . ILE B 1 47 ? 5.711 -6.379 -2.637 1 97.19 47 ILE B CA 1
ATOM 1057 C C . ILE B 1 47 ? 6.801 -7.402 -2.947 1 97.19 47 ILE B C 1
ATOM 1059 O O . ILE B 1 47 ? 7.879 -7.043 -3.424 1 97.19 47 ILE B O 1
ATOM 1063 N N . LEU B 1 48 ? 6.547 -8.609 -2.6 1 94.94 48 LEU B N 1
ATOM 1064 C CA . LEU B 1 48 ? 7.414 -9.711 -3.01 1 94.94 48 LEU B CA 1
ATOM 1065 C C . LEU B 1 48 ? 6.887 -10.375 -4.277 1 94.94 48 LEU B C 1
ATOM 1067 O O . LEU B 1 48 ? 5.793 -10.945 -4.277 1 94.94 48 LEU B O 1
ATOM 1071 N N . GLY B 1 49 ? 7.672 -10.289 -5.312 1 89.06 49 GLY B N 1
ATOM 1072 C CA . GLY B 1 49 ? 7.262 -10.812 -6.609 1 89.06 49 GLY B CA 1
ATOM 1073 C C . GLY B 1 49 ? 7.039 -12.312 -6.602 1 89.06 49 GLY B C 1
ATOM 1074 O O . GLY B 1 49 ? 7.379 -12.992 -5.629 1 89.06 49 GLY B O 1
ATOM 1075 N N . ASN B 1 50 ? 6.449 -12.797 -7.656 1 77.88 50 ASN B N 1
ATOM 1076 C CA . ASN B 1 50 ? 6.023 -14.18 -7.797 1 77.88 50 ASN B CA 1
ATOM 1077 C C . ASN B 1 50 ? 7.207 -15.141 -7.719 1 77.88 50 ASN B C 1
ATOM 1079 O O . ASN B 1 50 ? 7.07 -16.266 -7.219 1 77.88 50 ASN B O 1
ATOM 1083 N N . ASN B 1 51 ? 8.266 -14.656 -8.18 1 75.69 51 ASN B N 1
ATOM 1084 C CA . ASN B 1 51 ? 9.383 -15.586 -8.172 1 75.69 51 ASN B CA 1
ATOM 1085 C C . ASN B 1 51 ? 10.156 -15.531 -6.855 1 75.69 51 ASN B C 1
ATOM 1087 O O . ASN B 1 51 ? 11.164 -16.219 -6.691 1 75.69 51 ASN B O 1
ATOM 1091 N N . ASN B 1 52 ? 9.641 -14.789 -5.879 1 71.88 52 ASN B N 1
ATOM 1092 C CA . ASN B 1 52 ? 10.227 -14.656 -4.551 1 71.88 52 ASN B CA 1
ATOM 1093 C C . ASN B 1 52 ? 11.703 -14.273 -4.621 1 71.88 52 ASN B C 1
ATOM 1095 O O . ASN B 1 52 ? 12.508 -14.766 -3.836 1 71.88 52 ASN B O 1
ATOM 1099 N N . SER B 1 53 ? 11.953 -13.641 -5.68 1 80 53 SER B N 1
ATOM 1100 C CA . SER B 1 53 ? 13.359 -13.273 -5.797 1 80 53 SER B CA 1
ATOM 1101 C C . SER B 1 53 ? 13.531 -11.766 -5.891 1 80 53 SER B C 1
ATOM 1103 O O . SER B 1 53 ? 14.656 -11.258 -5.828 1 80 53 SER B O 1
ATOM 1105 N N . LYS B 1 54 ? 12.398 -11.109 -6.047 1 91 54 LYS B N 1
ATOM 1106 C CA . LYS B 1 54 ? 12.5 -9.672 -6.289 1 91 54 LYS B CA 1
ATOM 1107 C C . LYS B 1 54 ? 11.461 -8.898 -5.488 1 91 54 LYS B C 1
ATOM 1109 O O . LYS B 1 54 ? 10.281 -9.266 -5.477 1 91 54 LYS B O 1
ATOM 1114 N N . PHE B 1 55 ? 12.023 -7.812 -4.797 1 94 55 PHE B N 1
ATOM 1115 C CA . PHE B 1 55 ? 11.117 -6.934 -4.062 1 94 55 PHE B CA 1
ATOM 1116 C C . PHE B 1 55 ? 10.852 -5.656 -4.852 1 94 55 PHE B C 1
ATOM 1118 O O . PHE B 1 55 ? 11.758 -5.102 -5.473 1 94 55 PHE B O 1
ATOM 1125 N N . TYR B 1 56 ? 9.578 -5.254 -4.875 1 95.62 56 TYR B N 1
ATOM 1126 C CA . TYR B 1 56 ? 9.164 -3.926 -5.309 1 95.62 56 TYR B CA 1
ATOM 1127 C C . TYR B 1 56 ? 8.742 -3.07 -4.121 1 95.62 56 TYR B C 1
ATOM 1129 O O . TYR B 1 56 ? 7.98 -3.525 -3.262 1 95.62 56 TYR B O 1
ATOM 1137 N N . GLU B 1 57 ? 9.32 -1.917 -4.059 1 95.69 57 GLU B N 1
ATOM 1138 C CA . GLU B 1 57 ? 9 -1.127 -2.871 1 95.69 57 GLU B CA 1
ATOM 1139 C C . GLU B 1 57 ? 8.844 0.35 -3.219 1 95.69 57 GLU B C 1
ATOM 1141 O O . GLU B 1 57 ? 9.523 0.864 -4.105 1 95.69 57 GLU B O 1
ATOM 1146 N N . TYR B 1 58 ? 7.883 0.933 -2.635 1 97.69 58 TYR B N 1
ATOM 1147 C CA . TYR B 1 58 ? 7.773 2.385 -2.541 1 97.69 58 TYR B CA 1
ATOM 1148 C C . TYR B 1 58 ? 7.824 2.844 -1.089 1 97.69 58 TYR B C 1
ATOM 1150 O O . TYR B 1 58 ? 7.203 2.236 -0.216 1 97.69 58 TYR B O 1
ATOM 1158 N N . SER B 1 59 ? 8.555 3.873 -0.873 1 97.19 59 SER B N 1
ATOM 1159 C CA . SER B 1 59 ? 8.57 4.465 0.46 1 97.19 59 SER B CA 1
ATOM 1160 C C . SER B 1 59 ? 8.703 5.984 0.389 1 97.19 59 SER B C 1
ATOM 1162 O O . SER B 1 59 ? 9.438 6.512 -0.446 1 97.19 59 SER B O 1
ATOM 1164 N N . SER B 1 60 ? 7.973 6.625 1.262 1 95.56 60 SER B N 1
ATOM 1165 C CA . SER B 1 60 ? 8.039 8.086 1.323 1 95.56 60 SER B CA 1
ATOM 1166 C C . SER B 1 60 ? 9.281 8.547 2.074 1 95.56 60 SER B C 1
ATOM 1168 O O . SER B 1 60 ? 9.672 9.711 1.968 1 95.56 60 SER B O 1
ATOM 1170 N N . VAL B 1 61 ? 9.883 7.75 2.859 1 93.56 61 VAL B N 1
ATOM 1171 C CA . VAL B 1 61 ? 11.086 8.023 3.643 1 93.56 61 VAL B CA 1
ATOM 1172 C C . VAL B 1 61 ? 12.055 6.848 3.529 1 93.56 61 VAL B C 1
ATOM 1174 O O . VAL B 1 61 ? 11.852 5.945 2.709 1 93.56 61 VAL B O 1
ATOM 1177 N N . ASN B 1 62 ? 13.102 6.914 4.293 1 92.75 62 ASN B N 1
ATOM 1178 C CA . ASN B 1 62 ? 14.008 5.77 4.352 1 92.75 62 ASN B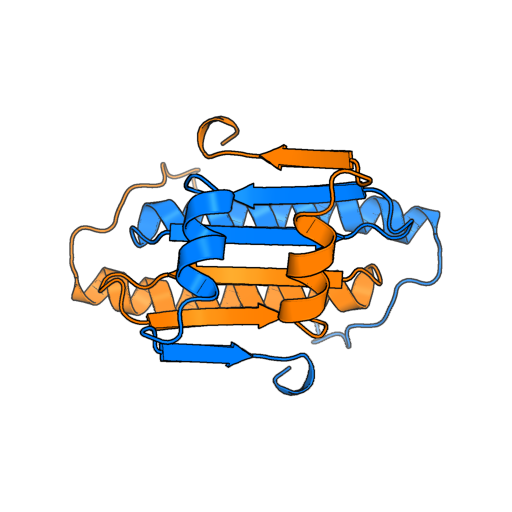 CA 1
ATOM 1179 C C . ASN B 1 62 ? 13.312 4.535 4.914 1 92.75 62 ASN B C 1
ATOM 1181 O O . ASN B 1 62 ? 12.945 4.504 6.09 1 92.75 62 ASN B O 1
ATOM 1185 N N . VAL B 1 63 ? 13.211 3.566 3.996 1 91.94 63 VAL B N 1
ATOM 1186 C CA . VAL B 1 63 ? 12.414 2.393 4.328 1 91.94 63 VAL B CA 1
ATOM 1187 C C . VAL B 1 63 ? 13.031 1.667 5.523 1 91.94 63 VAL B C 1
ATOM 1189 O O . VAL B 1 63 ? 12.312 1.122 6.363 1 91.94 63 VAL B O 1
ATOM 1192 N N . GLN B 1 64 ? 14.289 1.604 5.645 1 89.75 64 GLN B N 1
ATOM 1193 C CA . GLN B 1 64 ? 14.945 0.922 6.754 1 89.75 64 GLN B CA 1
ATOM 1194 C C . GLN B 1 64 ? 14.602 1.578 8.086 1 89.75 64 GLN B C 1
ATOM 1196 O O . GLN B 1 64 ? 14.383 0.889 9.086 1 89.75 64 GLN B O 1
ATOM 1201 N N . ASP B 1 65 ? 14.539 2.865 8.109 1 91.19 65 ASP B N 1
ATOM 1202 C CA . ASP B 1 65 ? 14.172 3.605 9.312 1 91.19 65 ASP B CA 1
ATOM 1203 C C . ASP B 1 65 ? 12.719 3.334 9.703 1 91.19 65 ASP B C 1
ATOM 1205 O O . ASP B 1 65 ? 12.422 3.096 10.875 1 91.19 65 ASP B O 1
ATOM 1209 N N . LEU B 1 66 ? 11.891 3.371 8.703 1 92.25 66 LEU B N 1
ATOM 1210 C CA . LEU B 1 66 ? 10.469 3.137 8.953 1 92.25 66 LEU B CA 1
ATOM 1211 C C . LEU B 1 66 ? 10.234 1.733 9.5 1 92.25 66 LEU B C 1
ATOM 1213 O O . LEU B 1 66 ? 9.5 1.558 10.477 1 92.25 66 LEU B O 1
ATOM 1217 N N . LEU B 1 67 ? 10.906 0.754 8.93 1 91.62 67 LEU B N 1
ATOM 1218 C CA . LEU B 1 67 ? 10.734 -0.63 9.359 1 91.62 67 LEU B CA 1
ATOM 1219 C C . LEU B 1 67 ? 11.336 -0.851 10.742 1 91.62 67 LEU B C 1
ATOM 1221 O O . LEU B 1 67 ? 10.836 -1.675 11.516 1 91.62 67 LEU B O 1
ATOM 1225 N N . GLY B 1 68 ? 12.383 -0.161 10.977 1 89.06 68 GLY B N 1
ATOM 1226 C CA . GLY B 1 68 ? 12.945 -0.201 12.32 1 89.06 68 GLY B CA 1
ATOM 1227 C C . GLY B 1 68 ? 11.977 0.266 13.391 1 89.06 68 GLY B C 1
ATOM 1228 O O . GLY B 1 68 ? 11.844 -0.37 14.438 1 89.06 68 GLY B O 1
ATOM 1229 N N . ASP B 1 69 ? 11.352 1.342 13.148 1 87.69 69 ASP B N 1
ATOM 1230 C CA . ASP B 1 69 ? 10.336 1.862 14.062 1 87.69 69 ASP B CA 1
ATOM 1231 C C . ASP B 1 69 ? 9.148 0.903 14.172 1 87.69 69 ASP B C 1
ATOM 1233 O O . ASP B 1 69 ? 8.586 0.728 15.258 1 87.69 69 ASP B O 1
ATOM 1237 N N . PHE B 1 70 ? 8.828 0.298 13.133 1 89.69 70 PHE B N 1
ATOM 1238 C CA . PHE B 1 70 ? 7.684 -0.601 13.055 1 89.69 70 PHE B CA 1
ATOM 1239 C C . PHE B 1 70 ? 7.875 -1.794 13.984 1 89.69 70 PHE B C 1
ATOM 1241 O O . PHE B 1 70 ? 6.902 -2.314 14.539 1 89.69 70 PHE B O 1
ATOM 1248 N N . LYS B 1 71 ? 9.047 -2.203 14.156 1 83.94 71 LYS B N 1
ATOM 1249 C CA . LYS B 1 71 ? 9.352 -3.375 14.969 1 83.94 71 LYS B CA 1
ATOM 1250 C C . LYS B 1 71 ? 9.469 -3.004 16.453 1 83.94 71 LYS B C 1
ATOM 1252 O O . LYS B 1 71 ? 9.484 -3.881 17.312 1 83.94 71 LYS B O 1
ATOM 1257 N N . ASP B 1 72 ? 9.508 -1.751 16.594 1 80.56 72 ASP B N 1
ATOM 1258 C CA . ASP B 1 72 ? 9.648 -1.281 17.969 1 80.56 72 ASP B CA 1
ATOM 1259 C C . ASP B 1 72 ? 8.336 -1.425 18.734 1 80.56 72 ASP B C 1
ATOM 1261 O O . ASP B 1 72 ? 7.281 -0.986 18.266 1 80.56 72 ASP B O 1
ATOM 1265 N N . SER B 1 73 ? 8.367 -2.012 19.828 1 73.06 73 SER B N 1
ATOM 1266 C CA . SER B 1 73 ? 7.207 -2.363 20.625 1 73.06 73 SER B CA 1
ATOM 1267 C C . SER B 1 73 ? 6.535 -1.119 21.203 1 73.06 73 SER B C 1
ATOM 1269 O O . SER B 1 73 ? 5.398 -1.182 21.672 1 73.06 73 SER B O 1
ATOM 1271 N N . LYS B 1 74 ? 7.152 -0.044 21.125 1 78 74 LYS B N 1
ATOM 1272 C CA . LYS B 1 74 ? 6.617 1.168 21.75 1 78 74 LYS B CA 1
ATOM 1273 C C . LYS B 1 74 ? 5.445 1.72 20.938 1 78 74 LYS B C 1
ATOM 1275 O O . LYS B 1 74 ? 4.641 2.498 21.453 1 78 74 LYS B O 1
ATOM 1280 N N . PHE B 1 75 ? 5.238 1.234 19.828 1 83 75 PHE B N 1
ATOM 1281 C CA . PHE B 1 75 ? 4.223 1.794 18.938 1 83 75 PHE B CA 1
ATOM 1282 C C . PHE B 1 75 ? 2.973 0.924 18.938 1 83 75 PHE B C 1
ATOM 1284 O O . PHE B 1 75 ? 3.062 -0.302 19.031 1 83 75 PHE B O 1
ATOM 1291 N N . LEU B 1 76 ? 1.815 1.586 18.844 1 85.56 76 LEU B N 1
ATOM 1292 C CA . LEU B 1 76 ? 0.561 0.875 18.609 1 85.56 76 LEU B CA 1
ATOM 1293 C C . LEU B 1 76 ? 0.438 0.437 17.156 1 85.56 76 LEU B C 1
ATOM 1295 O O . LEU B 1 76 ? 0.986 1.082 16.266 1 85.56 76 LEU B O 1
ATOM 1299 N N . HIS B 1 77 ? -0.152 -0.706 17.062 1 86.69 77 HIS B N 1
ATOM 1300 C CA . HIS B 1 77 ? -0.326 -1.234 15.719 1 86.69 77 HIS B CA 1
ATOM 1301 C C . HIS B 1 77 ? -1.796 -1.503 15.414 1 86.69 77 HIS B C 1
ATOM 1303 O O . HIS B 1 77 ? -2.506 -2.088 16.234 1 86.69 77 HIS B O 1
ATOM 1309 N N . ASP B 1 78 ? -2.281 -0.945 14.297 1 90.25 78 ASP B N 1
ATOM 1310 C CA . ASP B 1 78 ? -3.566 -1.296 13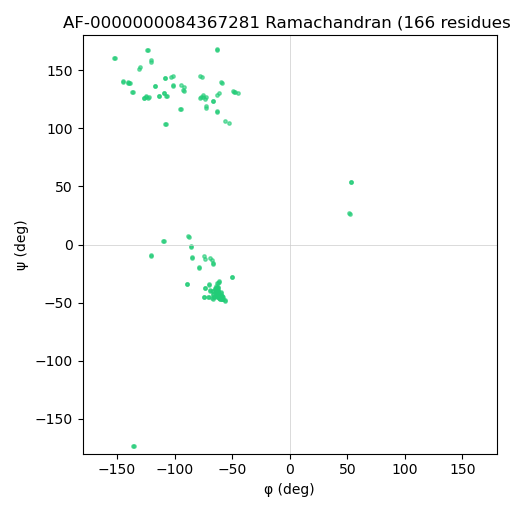.703 1 90.25 78 ASP B CA 1
ATOM 1311 C C . ASP B 1 78 ? -3.375 -2.096 12.414 1 90.25 78 ASP B C 1
ATOM 1313 O O . ASP B 1 78 ? -3.021 -1.535 11.375 1 90.25 78 ASP B O 1
ATOM 1317 N N . SER B 1 79 ? -3.613 -3.428 12.57 1 90.88 79 SER B N 1
ATOM 1318 C CA . SER B 1 79 ? -3.256 -4.328 11.477 1 90.88 79 SER B CA 1
ATOM 1319 C C . SER B 1 79 ? -4.496 -4.883 10.789 1 90.88 79 SER B C 1
ATOM 1321 O O . SER B 1 79 ? -5.445 -5.309 11.453 1 90.88 79 SER B O 1
ATOM 1323 N N . LYS B 1 80 ? -4.531 -4.797 9.492 1 91.12 80 LYS B N 1
ATOM 1324 C CA . LYS B 1 80 ? -5.551 -5.449 8.672 1 91.12 80 LYS B CA 1
ATOM 1325 C C . LYS B 1 80 ? -4.965 -6.629 7.902 1 91.12 80 LYS B C 1
ATOM 1327 O O . LYS B 1 80 ? -3.781 -6.625 7.551 1 91.12 80 LYS B O 1
ATOM 1332 N N . THR B 1 81 ? -5.777 -7.719 7.762 1 90.19 81 THR B N 1
ATOM 1333 C CA . THR B 1 81 ? -5.418 -8.945 7.059 1 90.19 81 THR B CA 1
ATOM 1334 C C . THR B 1 81 ? -6.43 -9.258 5.957 1 90.19 81 THR B C 1
ATOM 1336 O O . THR B 1 81 ? -7.465 -8.602 5.855 1 90.19 81 THR B O 1
ATOM 1339 N N . PRO B 1 82 ? -6.137 -10.156 5.098 1 89.5 82 PRO B N 1
ATOM 1340 C CA . PRO B 1 82 ? -7.086 -10.547 4.055 1 89.5 82 PRO B CA 1
ATOM 1341 C C . PRO B 1 82 ? -8.469 -10.875 4.609 1 89.5 82 PRO B C 1
ATOM 1343 O O . PRO B 1 82 ? -9.477 -10.703 3.918 1 89.5 82 PRO B O 1
ATOM 1346 N N . ALA B 1 83 ? -8.531 -11.312 5.812 1 90.56 83 ALA B N 1
ATOM 1347 C CA . ALA B 1 83 ? -9.797 -11.68 6.434 1 90.56 83 ALA B CA 1
ATOM 1348 C C . ALA B 1 83 ? -10.688 -10.453 6.641 1 90.56 83 ALA B C 1
ATOM 1350 O O . ALA B 1 83 ? -11.891 -10.578 6.863 1 90.56 83 ALA B O 1
ATOM 1351 N N . ASP B 1 84 ? -10.148 -9.289 6.562 1 90.69 84 ASP B N 1
ATOM 1352 C CA . ASP B 1 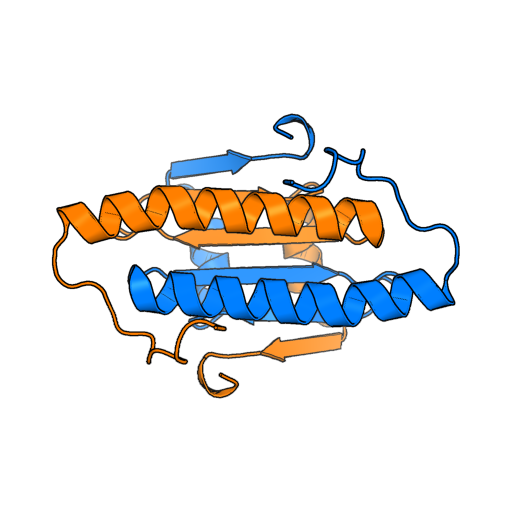84 ? -10.875 -8.039 6.77 1 90.69 84 ASP B CA 1
ATOM 1353 C C . ASP B 1 84 ? -11.539 -7.57 5.477 1 90.69 84 ASP B C 1
ATOM 1355 O O . ASP B 1 84 ? -12.258 -6.566 5.473 1 90.69 84 ASP B O 1
ATOM 1359 N N . TYR B 1 85 ? -11.336 -8.305 4.344 1 88.69 85 TYR B N 1
ATOM 1360 C CA . TYR B 1 85 ? -11.867 -7.902 3.049 1 88.69 85 TYR B CA 1
ATOM 1361 C C . TYR B 1 85 ? -12.703 -9.016 2.434 1 88.69 85 TYR B C 1
ATOM 1363 O O . TYR B 1 85 ? -12.469 -10.195 2.697 1 88.69 85 TYR B O 1
#

Secondary structure (DSSP, 8-state):
-----PPP-----HHHHHHHHHHHHHHHHHHHHHHHHHHT-EEEEEEE-TTSSEEEEEESS-HHHHHHHHT-TTSEEEEE-GGG-/-PPP-PPP-----HHHHHHHHHHHHHHHHHHHHHHHHHHT-EEEEEEE-TTSSEEEEEESS-HHHHHHHHH-TTSEEEEE-GGG-

Radius of gyration: 15.95 Å; Cα contacts (8 Å, |Δi|>4): 252; chains: 2; bounding box: 44×40×41 Å

Organism: Wickerhamomyces anomalus (strain ATCC 58044 / CBS 1984 / NCYC 433 / NRRL Y-366-8) (NCBI:txid683960)